Protein AF-A0A9E0U632-F1 (afdb_monomer_lite)

pLDDT: mean 84.63, std 18.24, range [37.59, 98.5]

Sequence (84 aa):
MTDLPAADDKLALTPIDRFRVPIGGQEIDLQQVEYAHGGMRLLRLRIREGKRFTIFDIDPVTAGYWGQAMVSWAAEQTAGEGQA

Structure (mmCIF, N/CA/C/O backbone):
data_AF-A0A9E0U632-F1
#
_entry.id   AF-A0A9E0U632-F1
#
loop_
_atom_site.group_PDB
_atom_site.id
_atom_site.type_symbol
_atom_site.label_atom_id
_atom_site.label_alt_id
_atom_site.label_comp_id
_atom_site.label_asym_id
_atom_site.label_entity_id
_atom_site.label_seq_id
_atom_site.pdbx_PDB_ins_code
_atom_site.Cartn_x
_atom_site.Cartn_y
_atom_site.Cartn_z
_atom_site.occupancy
_atom_site.B_iso_or_equiv
_atom_site.auth_seq_id
_atom_site.auth_comp_id
_atom_site.auth_asym_id
_atom_site.auth_atom_id
_atom_site.pdbx_PDB_model_num
ATOM 1 N N . MET A 1 1 ? 34.732 8.378 -26.743 1.00 45.41 1 MET A N 1
ATOM 2 C CA . MET A 1 1 ? 33.296 8.693 -26.851 1.00 45.41 1 MET A CA 1
ATOM 3 C C . MET A 1 1 ? 32.558 7.372 -26.887 1.00 45.41 1 MET A C 1
ATOM 5 O O . MET A 1 1 ? 32.337 6.829 -27.957 1.00 45.41 1 MET A O 1
ATOM 9 N N . THR A 1 2 ? 32.313 6.807 -25.708 1.00 37.59 2 THR A N 1
ATOM 10 C CA . THR A 1 2 ? 31.508 5.595 -25.558 1.00 37.59 2 THR A CA 1
ATOM 11 C C . THR A 1 2 ? 30.246 6.055 -24.861 1.00 37.59 2 THR A C 1
ATOM 13 O O . THR A 1 2 ? 30.290 6.389 -23.680 1.00 37.59 2 THR A O 1
ATOM 16 N N . ASP A 1 3 ? 29.174 6.182 -25.632 1.00 44.12 3 ASP A N 1
ATOM 17 C CA . ASP A 1 3 ? 27.831 6.354 -25.099 1.00 44.12 3 ASP A CA 1
ATOM 18 C C . ASP A 1 3 ? 27.529 5.085 -24.290 1.00 44.12 3 ASP A C 1
ATOM 20 O O . ASP A 1 3 ? 27.400 3.991 -24.843 1.00 44.12 3 ASP A O 1
ATOM 24 N N . LEU A 1 4 ? 27.546 5.201 -22.961 1.00 49.88 4 LEU A N 1
ATOM 25 C CA . LEU A 1 4 ? 26.880 4.226 -22.104 1.00 49.88 4 LEU A CA 1
ATOM 26 C C . LEU A 1 4 ? 25.413 4.270 -22.527 1.00 49.88 4 LEU A C 1
ATOM 28 O O . LEU A 1 4 ? 24.877 5.378 -22.557 1.00 49.88 4 LEU A O 1
ATOM 32 N N . PRO A 1 5 ? 24.750 3.145 -22.855 1.00 42.97 5 PRO A N 1
ATOM 33 C CA . PRO A 1 5 ? 23.319 3.200 -23.085 1.00 42.97 5 PRO A CA 1
ATOM 34 C C . PRO A 1 5 ? 22.710 3.800 -21.823 1.00 42.97 5 PRO A C 1
ATOM 36 O O . PRO A 1 5 ? 22.818 3.219 -20.740 1.00 42.97 5 PRO A O 1
ATOM 39 N N . ALA A 1 6 ? 22.158 5.009 -21.951 1.00 47.84 6 AL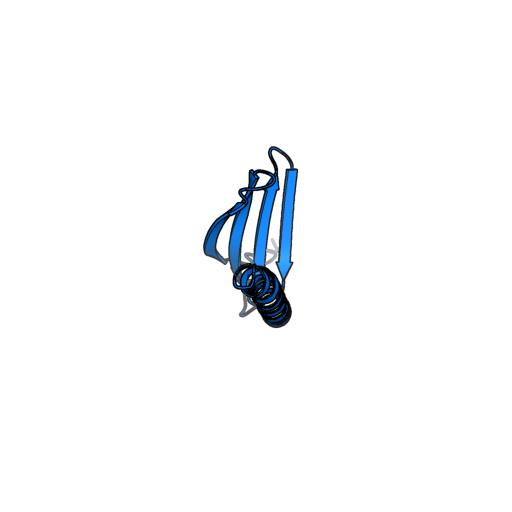A A N 1
ATOM 40 C CA . ALA A 1 6 ? 21.358 5.596 -20.902 1.00 47.84 6 ALA A CA 1
ATOM 41 C C . ALA A 1 6 ? 20.307 4.539 -20.582 1.00 47.84 6 ALA A C 1
ATOM 43 O O . ALA A 1 6 ? 19.528 4.154 -21.458 1.00 47.84 6 ALA A O 1
ATOM 44 N N . ALA A 1 7 ? 20.364 3.999 -19.367 1.00 46.12 7 ALA A N 1
ATOM 45 C CA . ALA A 1 7 ? 19.324 3.153 -18.823 1.00 46.12 7 ALA A CA 1
ATOM 46 C C . ALA A 1 7 ? 18.084 4.036 -18.662 1.00 46.12 7 ALA A C 1
ATOM 48 O O . ALA A 1 7 ? 17.730 4.453 -17.564 1.00 46.12 7 ALA A O 1
ATOM 49 N N . ASP A 1 8 ? 17.445 4.372 -19.780 1.00 51.75 8 ASP A N 1
ATOM 50 C CA . ASP A 1 8 ? 16.082 4.863 -19.826 1.00 51.75 8 ASP A CA 1
ATOM 51 C C . ASP A 1 8 ? 15.207 3.632 -19.558 1.00 51.75 8 ASP A C 1
ATOM 53 O O . ASP A 1 8 ? 14.508 3.098 -20.419 1.00 51.75 8 ASP A O 1
ATOM 57 N N . ASP A 1 9 ? 15.348 3.105 -18.340 1.00 59.34 9 ASP A N 1
ATOM 58 C CA . ASP A 1 9 ? 14.472 2.108 -17.756 1.00 59.34 9 ASP A CA 1
ATOM 59 C C . ASP A 1 9 ? 13.155 2.844 -17.496 1.00 59.34 9 ASP A C 1
ATOM 61 O O . ASP A 1 9 ? 12.897 3.381 -16.418 1.00 59.34 9 ASP A O 1
ATOM 65 N N . LYS A 1 10 ? 12.398 3.057 -18.578 1.00 60.56 10 LYS A N 1
ATOM 66 C CA . LYS A 1 10 ? 11.164 3.834 -18.561 1.00 60.56 10 LYS A CA 1
ATOM 67 C C . LYS A 1 10 ? 10.196 3.192 -17.589 1.00 60.56 10 LYS A C 1
ATOM 69 O O . LYS A 1 10 ? 9.620 2.145 -17.869 1.00 60.56 10 LYS A O 1
ATOM 74 N N . LEU A 1 11 ? 10.007 3.875 -16.470 1.00 77.50 11 LEU A N 1
ATOM 75 C CA . LEU A 1 11 ? 9.060 3.504 -15.443 1.00 77.50 11 LEU A CA 1
ATOM 76 C C . LEU A 1 11 ? 7.707 4.138 -15.777 1.00 77.50 11 LEU A C 1
ATOM 78 O O . LEU A 1 11 ? 7.545 5.357 -15.681 1.00 77.50 11 LEU A O 1
ATOM 82 N N . ALA A 1 12 ? 6.739 3.325 -16.199 1.00 87.62 12 ALA A N 1
ATOM 83 C CA . ALA A 1 12 ? 5.369 3.790 -16.395 1.00 87.62 12 ALA A CA 1
ATOM 84 C C . ALA A 1 12 ? 4.593 3.668 -15.078 1.00 87.62 12 ALA A C 1
ATOM 86 O O . ALA A 1 12 ? 4.611 2.622 -14.431 1.00 87.62 12 ALA A O 1
ATOM 87 N N . LEU A 1 13 ? 3.908 4.745 -14.681 1.00 92.62 13 LEU A N 1
ATOM 88 C CA . LEU A 1 13 ? 3.005 4.760 -13.531 1.00 92.62 13 LEU A CA 1
ATOM 89 C C . LEU A 1 13 ? 1.569 4.889 -14.018 1.00 92.62 13 LEU A C 1
ATOM 91 O O . LEU A 1 13 ? 1.217 5.894 -14.636 1.00 92.62 13 LEU A O 1
ATOM 95 N N . THR A 1 14 ? 0.733 3.914 -13.680 1.00 95.12 14 THR A N 1
ATOM 96 C CA . THR A 1 14 ? -0.710 3.978 -13.935 1.00 95.12 14 THR A CA 1
ATOM 97 C C . THR A 1 14 ? -1.442 4.128 -12.602 1.00 95.12 14 THR A C 1
ATOM 99 O O . THR A 1 14 ? -1.354 3.223 -11.773 1.00 95.12 14 THR A O 1
ATOM 102 N N . PRO A 1 15 ? -2.134 5.251 -12.337 1.00 97.25 15 PRO A N 1
ATOM 103 C CA . PRO A 1 15 ? -2.947 5.401 -11.132 1.00 97.25 15 PRO A CA 1
ATOM 104 C C . PRO A 1 15 ? -4.061 4.349 -11.081 1.00 97.25 15 PRO A C 1
ATOM 106 O O . PRO A 1 15 ? -4.699 4.091 -12.099 1.00 97.25 15 PRO A O 1
ATOM 109 N N . ILE A 1 16 ? -4.295 3.768 -9.903 1.00 97.75 16 ILE A N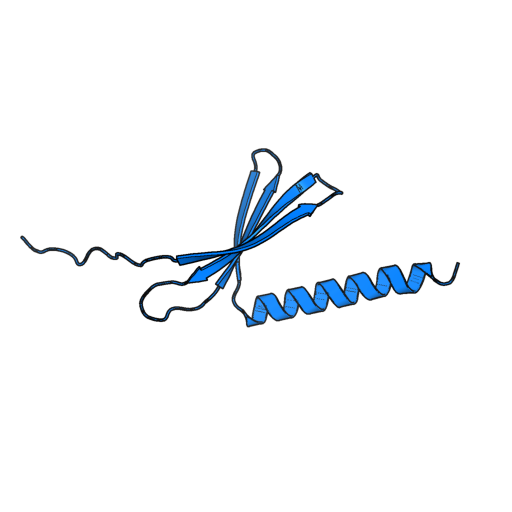 1
ATOM 110 C CA . ILE A 1 16 ? -5.385 2.813 -9.660 1.00 97.75 16 ILE A CA 1
ATOM 111 C C . ILE A 1 16 ? -6.450 3.462 -8.781 1.00 97.75 16 ILE A C 1
ATOM 113 O O . ILE A 1 16 ? -7.609 3.519 -9.175 1.00 97.75 16 ILE A O 1
ATOM 117 N N . ASP A 1 17 ? -6.058 3.966 -7.610 1.00 98.12 17 ASP A N 1
ATOM 118 C CA . ASP A 1 17 ? -6.986 4.591 -6.668 1.00 98.12 17 ASP A CA 1
ATOM 119 C C . ASP A 1 17 ? -6.261 5.568 -5.733 1.00 98.12 17 ASP A C 1
ATOM 121 O O . ASP A 1 17 ? -5.038 5.499 -5.557 1.00 98.12 17 ASP A O 1
ATOM 125 N N . ARG A 1 18 ? -7.025 6.482 -5.136 1.00 97.69 18 ARG A N 1
ATOM 126 C CA . ARG A 1 18 ? -6.582 7.401 -4.091 1.00 97.69 18 ARG A CA 1
ATOM 127 C C . ARG A 1 18 ? -7.702 7.604 -3.085 1.00 97.69 18 ARG A C 1
ATOM 129 O O . ARG A 1 18 ? -8.772 8.099 -3.430 1.00 97.69 18 ARG A O 1
ATOM 136 N N . PHE A 1 19 ? -7.413 7.341 -1.819 1.00 97.56 19 PHE A N 1
ATOM 137 C CA . PHE A 1 19 ? -8.380 7.522 -0.743 1.00 97.56 19 PHE A CA 1
ATOM 138 C C . PHE A 1 19 ? -7.714 7.984 0.548 1.00 97.56 19 PHE A C 1
ATOM 140 O O . PHE A 1 19 ? -6.493 7.948 0.710 1.00 97.56 19 PHE A O 1
ATOM 147 N N . ARG A 1 20 ? -8.542 8.455 1.481 1.00 96.25 20 ARG A N 1
ATOM 148 C CA . ARG A 1 20 ? -8.105 8.886 2.805 1.00 96.25 20 ARG A CA 1
ATOM 149 C C . ARG A 1 20 ? -8.660 7.947 3.859 1.00 96.25 20 ARG A C 1
ATOM 151 O O . ARG A 1 20 ? -9.866 7.721 3.905 1.00 96.25 20 ARG A O 1
ATOM 158 N N . VAL A 1 21 ? -7.792 7.450 4.730 1.00 94.38 21 VAL A N 1
ATOM 159 C CA . VAL A 1 21 ? -8.203 6.653 5.886 1.00 94.38 21 VAL A CA 1
ATOM 160 C C . VAL A 1 21 ? -8.841 7.594 6.921 1.00 94.38 21 VAL A C 1
ATOM 162 O O . VAL A 1 21 ? -8.182 8.551 7.342 1.00 94.38 21 VAL A O 1
ATOM 165 N N . PRO A 1 22 ? -10.105 7.376 7.345 1.00 90.94 22 PRO A N 1
ATOM 166 C CA . PRO A 1 22 ? -10.777 8.276 8.289 1.00 9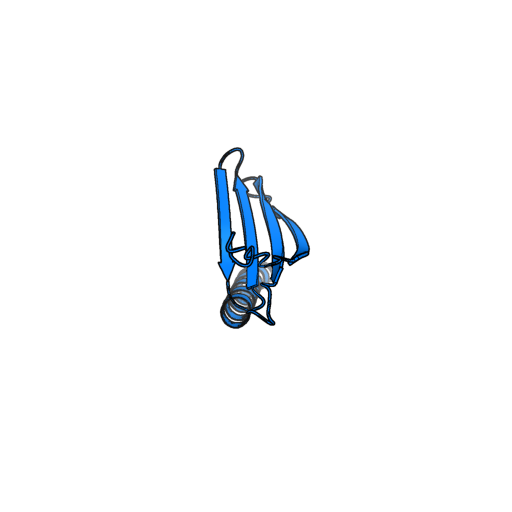0.94 22 PRO A CA 1
ATOM 167 C C . PRO A 1 22 ? -10.087 8.329 9.654 1.00 90.94 22 PRO A C 1
ATOM 169 O O . PRO A 1 22 ? -9.964 9.393 10.259 1.00 90.94 22 PRO A O 1
ATOM 172 N N . ILE A 1 23 ? -9.606 7.176 10.122 1.00 87.88 23 ILE A N 1
ATOM 173 C CA . ILE A 1 23 ? -8.889 7.036 11.388 1.00 87.88 23 ILE A CA 1
ATOM 174 C C . ILE A 1 23 ? -7.395 7.202 11.106 1.00 87.88 23 ILE A C 1
ATOM 176 O O . ILE A 1 23 ? -6.818 6.404 10.383 1.00 87.88 23 ILE A O 1
ATOM 180 N N . GLY A 1 24 ? -6.771 8.243 11.661 1.00 84.31 24 GLY A N 1
ATOM 181 C CA . GLY A 1 24 ? -5.348 8.556 11.444 1.00 84.31 24 GLY A CA 1
ATOM 182 C C . GLY A 1 24 ? -5.086 9.522 10.284 1.00 84.31 24 GLY A C 1
ATOM 183 O O . GLY A 1 24 ? -4.072 10.219 10.280 1.00 84.31 24 GLY A O 1
ATOM 184 N N . GLY A 1 25 ? -6.039 9.667 9.359 1.00 90.75 25 GLY A N 1
ATOM 185 C CA . GLY A 1 25 ? -6.017 10.708 8.335 1.00 90.75 25 GLY A CA 1
ATOM 186 C C . GLY A 1 25 ? -4.993 10.487 7.224 1.00 90.75 25 GLY A C 1
ATOM 187 O O . GLY A 1 25 ? -4.710 11.453 6.511 1.00 90.75 25 GLY A O 1
ATOM 188 N N . GLN A 1 26 ? -4.456 9.271 7.085 1.00 95.81 26 GLN A N 1
ATOM 189 C CA . GLN A 1 26 ? -3.489 8.916 6.050 1.00 95.81 26 GLN A CA 1
ATOM 190 C C . GLN A 1 26 ? -4.077 9.077 4.652 1.00 95.81 26 GLN A C 1
ATOM 192 O O . GLN A 1 26 ? -5.211 8.670 4.400 1.00 95.81 26 GLN A O 1
ATOM 197 N N . GLU A 1 27 ? -3.288 9.624 3.733 1.00 97.38 27 GLU A N 1
ATOM 198 C CA . GLU A 1 27 ? -3.598 9.606 2.301 1.00 97.38 27 GLU A CA 1
ATOM 199 C C . GLU A 1 27 ? -2.911 8.389 1.677 1.00 97.38 27 GLU A C 1
ATOM 201 O O . GLU A 1 27 ? -1.699 8.216 1.841 1.00 97.38 27 GLU A O 1
ATOM 206 N N . ILE A 1 28 ? -3.680 7.543 0.993 1.00 97.38 28 ILE A N 1
ATOM 207 C CA . ILE A 1 28 ? -3.187 6.347 0.312 1.00 97.38 28 ILE A CA 1
ATOM 208 C C . ILE A 1 28 ? -3.360 6.526 -1.192 1.00 97.38 28 ILE A C 1
ATOM 210 O O . ILE A 1 28 ? -4.471 6.773 -1.655 1.00 97.38 28 ILE A O 1
ATOM 214 N N . ASP A 1 29 ? -2.268 6.335 -1.934 1.00 98.12 29 ASP A N 1
ATOM 215 C CA . ASP A 1 29 ? -2.274 6.209 -3.391 1.00 98.12 29 ASP A CA 1
ATOM 216 C C . ASP A 1 29 ? -1.859 4.797 -3.792 1.00 98.12 29 ASP A C 1
ATOM 218 O O . ASP A 1 29 ? -0.811 4.301 -3.363 1.00 98.12 29 ASP A O 1
ATOM 222 N N . LEU A 1 30 ? -2.645 4.194 -4.678 1.00 98.06 30 LEU A N 1
ATOM 223 C CA . LEU A 1 30 ? -2.340 2.930 -5.332 1.00 98.06 30 LEU A CA 1
ATOM 224 C C . LEU A 1 30 ? -1.995 3.191 -6.797 1.00 98.06 30 LEU A C 1
ATOM 226 O O . LEU A 1 30 ? -2.728 3.880 -7.511 1.00 98.06 30 LEU A O 1
ATOM 230 N N . GLN A 1 31 ? -0.871 2.647 -7.257 1.00 97.69 31 GLN A N 1
ATOM 231 C CA . GLN A 1 31 ? -0.403 2.803 -8.634 1.00 97.69 31 GLN A CA 1
ATOM 232 C C . GLN A 1 31 ? 0.166 1.481 -9.149 1.00 97.69 31 GLN A C 1
ATOM 234 O O . GLN A 1 31 ? 0.880 0.798 -8.424 1.00 97.69 31 GLN A O 1
ATOM 239 N N . GLN A 1 32 ? -0.078 1.139 -10.409 1.00 95.19 32 GLN A N 1
ATOM 240 C CA . GLN A 1 32 ? 0.715 0.124 -11.095 1.00 95.19 32 GLN A CA 1
ATOM 241 C C . GLN A 1 32 ? 2.033 0.744 -11.555 1.00 95.19 32 GLN A C 1
ATOM 243 O O . GLN A 1 32 ? 2.039 1.837 -12.128 1.00 95.19 32 GLN A O 1
ATOM 248 N N . VAL A 1 33 ? 3.128 0.028 -11.328 1.00 93.12 33 VAL A N 1
ATOM 249 C CA . VAL A 1 33 ? 4.464 0.353 -11.827 1.00 93.12 33 VAL A CA 1
ATOM 250 C C . VAL A 1 33 ? 4.856 -0.678 -12.873 1.00 93.12 33 VAL A C 1
ATOM 252 O O . VAL A 1 33 ? 4.782 -1.880 -12.613 1.00 93.12 33 VAL A O 1
ATOM 255 N N . GLU A 1 34 ? 5.291 -0.213 -14.039 1.00 87.50 34 GLU A N 1
ATOM 256 C CA . GLU A 1 34 ? 5.872 -1.060 -15.081 1.00 87.50 34 GLU A CA 1
ATOM 257 C C . GLU A 1 34 ? 7.325 -0.654 -15.322 1.00 87.50 34 GLU A C 1
ATOM 259 O O . GLU A 1 34 ? 7.601 0.514 -15.596 1.00 87.50 34 GLU A O 1
ATOM 264 N N . TYR A 1 35 ? 8.236 -1.620 -15.216 1.00 78.81 35 TYR A N 1
ATOM 265 C CA . TYR A 1 35 ? 9.646 -1.463 -15.582 1.00 78.81 35 TYR A CA 1
ATOM 266 C C . TYR A 1 35 ? 9.855 -1.806 -17.063 1.00 78.81 35 TYR A C 1
ATOM 268 O O . TYR A 1 35 ? 9.099 -2.601 -17.636 1.00 78.81 35 TYR A O 1
ATOM 276 N N . ALA A 1 36 ? 10.877 -1.222 -17.696 1.00 66.25 36 ALA A N 1
ATOM 277 C CA . ALA A 1 36 ? 11.117 -1.421 -19.122 1.00 66.25 36 ALA A CA 1
ATOM 278 C C . ALA A 1 36 ? 11.494 -2.883 -19.452 1.00 66.25 36 ALA A C 1
ATOM 280 O O . ALA A 1 36 ? 11.830 -3.679 -18.580 1.00 66.25 36 ALA A O 1
ATOM 281 N N . HIS A 1 37 ? 11.442 -3.240 -20.742 1.00 65.56 37 HIS A N 1
ATOM 282 C CA . HIS A 1 37 ? 11.785 -4.576 -21.271 1.00 65.56 37 HIS A CA 1
ATOM 283 C C . HIS A 1 37 ? 10.860 -5.728 -20.836 1.00 65.56 37 HIS A C 1
ATOM 285 O O . HIS A 1 37 ? 11.287 -6.878 -20.757 1.00 65.56 37 HIS A O 1
ATOM 291 N N . GLY A 1 38 ? 9.573 -5.444 -20.602 1.00 59.00 38 GLY A N 1
ATOM 292 C CA . GLY A 1 38 ? 8.605 -6.471 -20.192 1.00 59.00 38 GLY A CA 1
ATOM 293 C C . GLY A 1 38 ? 8.785 -6.905 -18.736 1.00 59.00 38 GLY A C 1
ATOM 294 O O . GLY A 1 38 ? 8.460 -8.039 -18.388 1.00 59.00 38 GLY A O 1
ATOM 295 N N . GLY A 1 39 ? 9.330 -6.007 -17.908 1.00 66.62 39 GLY A N 1
ATOM 296 C CA . GLY A 1 39 ? 9.544 -6.225 -16.487 1.00 66.62 39 GLY A CA 1
ATOM 297 C C . GLY A 1 39 ? 8.258 -6.507 -15.705 1.00 66.62 39 GLY A C 1
ATOM 298 O O . GLY A 1 39 ? 7.133 -6.359 -16.188 1.00 66.62 39 GLY A O 1
ATOM 299 N N . MET A 1 40 ? 8.446 -6.936 -14.456 1.00 76.56 40 MET A N 1
ATOM 300 C CA . MET A 1 40 ? 7.368 -7.273 -13.529 1.00 76.56 40 MET A CA 1
ATOM 301 C C . MET A 1 40 ? 6.439 -6.069 -13.307 1.00 76.56 40 MET A C 1
ATOM 303 O O . MET A 1 40 ? 6.903 -4.965 -13.026 1.00 76.56 40 MET A O 1
ATOM 307 N N . ARG A 1 41 ? 5.123 -6.290 -13.408 1.00 87.44 41 ARG A N 1
ATOM 308 C CA . ARG A 1 41 ? 4.112 -5.304 -13.005 1.00 87.44 41 ARG A CA 1
ATOM 309 C C . ARG A 1 41 ? 3.961 -5.364 -11.494 1.00 87.44 41 ARG A C 1
ATOM 311 O O . ARG A 1 41 ? 3.576 -6.409 -10.972 1.00 87.44 41 ARG A O 1
ATOM 318 N N . LEU A 1 42 ? 4.260 -4.266 -10.812 1.00 94.12 42 LEU A N 1
ATOM 319 C CA . LEU A 1 42 ? 4.133 -4.165 -9.360 1.00 94.12 42 LEU A CA 1
ATOM 320 C C . LEU A 1 42 ? 2.987 -3.231 -8.984 1.00 94.12 42 LEU A C 1
ATOM 322 O O . LEU A 1 42 ? 2.697 -2.266 -9.693 1.00 94.12 42 LEU A O 1
ATOM 326 N N . LEU A 1 43 ? 2.374 -3.493 -7.835 1.00 96.44 43 LEU A N 1
ATOM 327 C CA . LEU A 1 43 ? 1.510 -2.537 -7.163 1.00 96.44 43 LEU A CA 1
ATOM 328 C C . LEU A 1 43 ? 2.369 -1.690 -6.223 1.00 96.44 43 LEU A C 1
ATOM 330 O O . LEU A 1 43 ? 2.925 -2.205 -5.257 1.00 96.44 43 LEU A O 1
ATOM 334 N N . ARG A 1 44 ? 2.445 -0.389 -6.488 1.00 96.94 44 ARG A N 1
ATOM 335 C CA . ARG A 1 44 ? 3.034 0.606 -5.595 1.00 96.94 44 ARG A CA 1
ATOM 336 C C . ARG A 1 44 ? 1.977 1.179 -4.675 1.00 96.94 44 ARG A C 1
ATOM 338 O O . ARG A 1 44 ? 0.975 1.730 -5.137 1.00 96.94 44 ARG A O 1
ATOM 345 N N . LEU A 1 45 ? 2.263 1.126 -3.381 1.00 97.44 45 LEU A N 1
ATOM 346 C CA . LEU A 1 45 ? 1.502 1.798 -2.343 1.00 97.44 45 LEU A CA 1
ATOM 347 C C . LEU A 1 45 ? 2.291 3.014 -1.871 1.00 97.44 45 LEU A C 1
ATOM 349 O O . LEU A 1 45 ? 3.477 2.913 -1.552 1.00 97.44 45 LEU A O 1
ATOM 353 N N . ARG A 1 46 ? 1.633 4.171 -1.813 1.00 97.56 46 ARG A N 1
ATOM 354 C CA . ARG A 1 46 ? 2.191 5.389 -1.216 1.00 97.56 46 ARG A CA 1
ATOM 355 C C . ARG A 1 46 ? 1.274 5.818 -0.091 1.00 97.56 46 ARG A C 1
ATOM 357 O O . ARG A 1 46 ? 0.127 6.166 -0.335 1.00 97.56 46 ARG A O 1
ATOM 364 N N . ILE A 1 47 ? 1.795 5.809 1.125 1.00 97.00 47 ILE A N 1
ATOM 365 C CA . ILE A 1 47 ? 1.074 6.226 2.322 1.00 97.00 47 ILE A CA 1
ATOM 366 C C . ILE A 1 47 ? 1.708 7.522 2.806 1.00 97.00 47 ILE A C 1
ATOM 368 O O . ILE A 1 47 ? 2.916 7.578 3.057 1.00 97.00 47 ILE A O 1
ATOM 372 N N . ARG A 1 48 ? 0.900 8.571 2.926 1.00 96.81 48 ARG A N 1
ATOM 373 C CA . ARG A 1 48 ? 1.314 9.858 3.476 1.00 96.81 48 ARG A CA 1
ATOM 374 C C . ARG A 1 48 ? 0.633 10.104 4.812 1.00 96.81 48 ARG A C 1
ATOM 376 O O . ARG A 1 48 ? -0.590 10.176 4.898 1.00 96.81 48 ARG A O 1
ATOM 383 N N . GLU A 1 49 ? 1.449 10.363 5.826 1.00 93.88 49 GLU A N 1
ATOM 384 C CA . GLU A 1 49 ? 1.020 10.757 7.167 1.00 93.88 49 GLU A CA 1
ATOM 385 C C . GLU A 1 49 ? 1.642 12.120 7.508 1.00 93.88 49 GLU A C 1
ATOM 387 O O . GLU A 1 49 ? 2.762 12.233 8.021 1.00 93.88 49 GLU A O 1
ATOM 392 N N . GLY A 1 50 ? 0.954 13.201 7.135 1.00 88.75 50 GLY A N 1
ATOM 393 C CA . GLY A 1 50 ? 1.473 14.564 7.265 1.00 88.75 50 GLY A CA 1
ATOM 394 C C . GLY A 1 50 ? 2.752 14.785 6.443 1.00 88.75 50 GLY A C 1
ATOM 395 O O . GLY A 1 50 ? 2.688 15.008 5.230 1.00 88.75 50 GLY A O 1
ATOM 396 N N . LYS A 1 51 ? 3.911 14.761 7.120 1.00 91.31 51 LYS A N 1
ATOM 397 C CA . LYS A 1 51 ? 5.253 14.893 6.512 1.00 91.31 51 LYS A CA 1
ATOM 398 C C . LYS A 1 51 ? 5.964 13.551 6.294 1.00 91.31 51 LYS A C 1
ATOM 400 O O . LYS A 1 51 ? 7.018 13.541 5.664 1.00 91.31 51 LYS A O 1
ATOM 405 N N . ARG A 1 52 ? 5.445 12.448 6.843 1.00 93.19 52 ARG A N 1
ATOM 406 C CA . ARG A 1 52 ? 6.021 11.109 6.674 1.00 93.19 52 ARG A CA 1
ATOM 407 C C . ARG A 1 52 ? 5.442 10.460 5.428 1.00 93.19 52 ARG A C 1
ATOM 409 O O . ARG A 1 52 ? 4.248 10.581 5.164 1.00 93.19 52 ARG A O 1
ATOM 416 N N . PHE A 1 53 ? 6.305 9.779 4.688 1.00 94.19 53 PHE A N 1
ATOM 417 C CA . PHE A 1 53 ? 5.943 9.061 3.480 1.00 94.19 53 PHE A CA 1
ATOM 418 C C . PHE A 1 53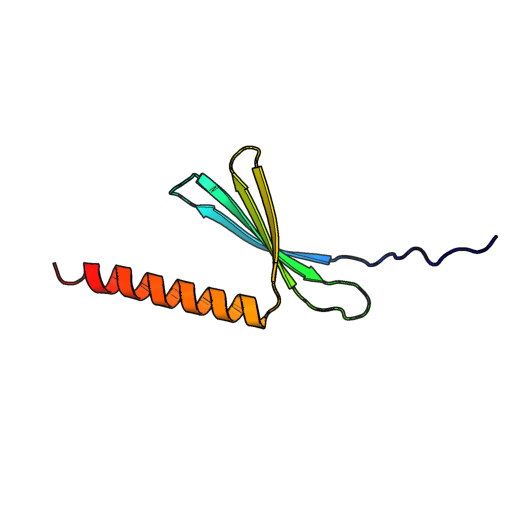 ? 6.510 7.655 3.564 1.00 94.19 53 PHE A C 1
ATOM 420 O O . PHE A 1 53 ? 7.699 7.479 3.834 1.00 94.19 53 PHE A O 1
ATOM 427 N N . THR A 1 54 ? 5.663 6.678 3.289 1.00 95.38 54 THR A N 1
ATOM 428 C CA . THR A 1 54 ? 6.061 5.287 3.120 1.00 95.38 54 THR A CA 1
ATOM 429 C C . THR A 1 54 ? 5.676 4.878 1.712 1.00 95.38 54 THR A C 1
ATOM 431 O O . THR A 1 54 ? 4.527 5.038 1.306 1.00 95.38 54 THR A O 1
ATOM 434 N N . ILE A 1 55 ? 6.656 4.402 0.949 1.00 96.00 55 ILE A N 1
ATOM 435 C CA . ILE A 1 55 ? 6.457 3.898 -0.406 1.00 96.00 55 ILE A CA 1
ATOM 436 C C . ILE A 1 55 ? 7.064 2.510 -0.455 1.00 96.00 55 ILE A C 1
ATOM 438 O O . ILE A 1 55 ? 8.216 2.332 -0.060 1.00 96.00 55 ILE A O 1
ATOM 442 N N . PHE A 1 56 ? 6.292 1.547 -0.927 1.00 95.38 56 PHE A N 1
ATOM 443 C CA . PHE A 1 56 ? 6.774 0.201 -1.175 1.00 95.38 56 PHE A CA 1
ATOM 444 C C . PHE A 1 56 ? 5.971 -0.429 -2.306 1.00 95.38 56 PHE A C 1
ATOM 446 O O . PHE A 1 56 ? 4.836 -0.029 -2.581 1.00 95.38 56 PHE A O 1
ATOM 453 N N . ASP A 1 57 ? 6.590 -1.416 -2.940 1.00 95.12 57 ASP A N 1
ATOM 454 C CA . ASP A 1 57 ? 6.041 -2.119 -4.086 1.00 95.12 57 ASP A CA 1
ATOM 455 C C . ASP A 1 57 ? 5.857 -3.590 -3.719 1.00 95.12 57 ASP A C 1
ATOM 457 O O . ASP A 1 57 ? 6.710 -4.180 -3.052 1.00 95.12 57 ASP A O 1
ATOM 461 N N . ILE A 1 58 ? 4.745 -4.177 -4.150 1.00 95.12 58 ILE A N 1
ATOM 462 C CA . ILE A 1 58 ? 4.452 -5.600 -3.978 1.00 95.12 58 ILE A CA 1
ATOM 463 C C . ILE A 1 58 ? 4.069 -6.224 -5.319 1.00 95.12 58 ILE A C 1
ATOM 465 O O . ILE A 1 58 ? 3.500 -5.565 -6.193 1.00 95.12 58 ILE A O 1
ATOM 469 N N . ASP A 1 59 ? 4.402 -7.499 -5.495 1.00 94.31 59 ASP A N 1
ATOM 470 C CA . ASP A 1 59 ? 4.055 -8.257 -6.693 1.00 94.31 59 ASP A CA 1
ATOM 471 C C . ASP A 1 59 ? 2.556 -8.644 -6.708 1.00 94.31 59 ASP A C 1
ATOM 473 O O . ASP A 1 59 ? 1.879 -8.567 -5.674 1.00 94.31 59 ASP A O 1
ATOM 477 N N . PRO A 1 60 ? 2.011 -9.084 -7.859 1.00 94.56 60 PRO A N 1
ATOM 478 C CA . PRO A 1 60 ? 0.592 -9.413 -7.980 1.00 94.56 60 PRO A CA 1
ATOM 479 C C . PRO A 1 60 ? 0.107 -10.529 -7.043 1.00 94.56 60 PRO A C 1
ATOM 481 O O . PRO A 1 60 ? -1.043 -10.483 -6.602 1.00 94.56 60 PRO A O 1
ATOM 484 N N . VAL A 1 61 ? 0.949 -11.519 -6.715 1.00 96.00 61 VAL A N 1
ATOM 485 C CA . VAL A 1 61 ? 0.573 -12.623 -5.814 1.00 96.00 61 VAL A CA 1
ATOM 486 C C . VAL A 1 61 ? 0.441 -12.099 -4.387 1.00 96.00 61 VAL A C 1
ATOM 488 O O . VAL A 1 61 ? -0.578 -12.339 -3.734 1.00 96.00 61 VAL A O 1
ATOM 491 N N . THR A 1 62 ? 1.422 -11.319 -3.926 1.00 97.19 62 THR A N 1
ATOM 492 C CA . THR A 1 62 ? 1.377 -10.679 -2.602 1.00 97.19 62 THR A CA 1
ATOM 493 C C . THR A 1 62 ? 0.195 -9.710 -2.483 1.00 97.19 62 THR A C 1
ATOM 495 O O . THR A 1 62 ? -0.515 -9.731 -1.475 1.00 97.19 62 THR A O 1
ATOM 498 N N . ALA A 1 63 ? -0.076 -8.907 -3.520 1.00 97.12 63 ALA A N 1
ATOM 499 C CA . ALA A 1 63 ? -1.222 -7.994 -3.554 1.00 97.12 63 ALA A CA 1
ATOM 500 C C . ALA A 1 63 ? -2.567 -8.732 -3.463 1.00 97.12 63 ALA A C 1
ATOM 502 O O . ALA A 1 63 ? -3.444 -8.329 -2.695 1.00 97.12 63 ALA A O 1
ATOM 503 N N . GLY A 1 64 ? -2.722 -9.837 -4.201 1.00 97.75 64 GLY A N 1
ATOM 504 C CA . GLY A 1 64 ? -3.921 -10.674 -4.139 1.00 97.75 6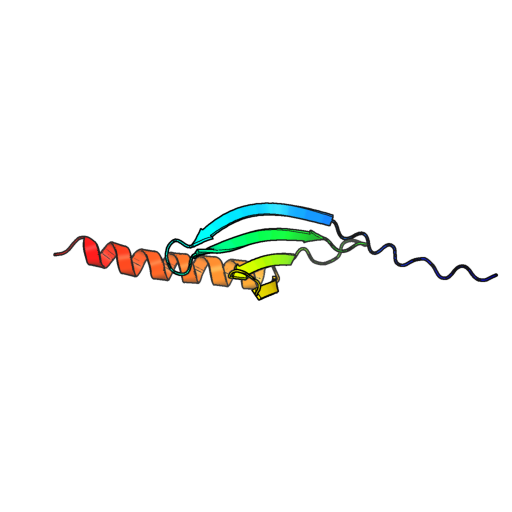4 GLY A CA 1
ATOM 505 C C . GLY A 1 64 ? -4.156 -11.256 -2.743 1.00 97.75 64 GLY A C 1
ATOM 506 O O . GLY A 1 64 ? -5.275 -11.205 -2.232 1.00 97.75 64 GLY A O 1
ATOM 507 N N . TYR A 1 65 ? -3.093 -11.738 -2.091 1.00 98.31 65 TYR A N 1
ATOM 508 C CA . TYR A 1 65 ? -3.171 -12.239 -0.718 1.00 98.31 65 TYR A CA 1
ATOM 509 C C . TYR A 1 65 ? -3.620 -11.153 0.274 1.00 98.31 65 TYR A C 1
ATOM 511 O O . TYR A 1 65 ? -4.516 -11.395 1.084 1.00 98.31 65 TYR A O 1
ATOM 519 N N . TRP A 1 66 ? -3.055 -9.943 0.186 1.00 97.69 66 TRP A N 1
ATOM 520 C CA . TRP A 1 66 ? -3.465 -8.811 1.026 1.00 97.69 66 TRP A CA 1
ATOM 521 C C . TRP A 1 66 ? -4.938 -8.462 0.840 1.00 97.69 66 TRP A C 1
ATOM 523 O O . TRP A 1 66 ? -5.664 -8.348 1.826 1.00 97.69 66 TRP A O 1
ATOM 533 N N . GLY A 1 67 ? -5.384 -8.329 -0.413 1.00 97.25 67 GLY A N 1
ATOM 534 C CA . GLY A 1 67 ? -6.775 -8.006 -0.723 1.00 97.25 67 GLY A CA 1
ATOM 535 C C . GLY A 1 67 ? -7.745 -9.020 -0.119 1.00 97.25 67 GLY A C 1
ATOM 536 O O . GLY A 1 67 ? -8.708 -8.634 0.542 1.00 97.25 67 GLY A O 1
ATOM 537 N N . GLN A 1 68 ? -7.451 -10.315 -0.262 1.00 98.44 68 GLN A N 1
ATOM 538 C CA . GLN A 1 68 ? -8.285 -11.364 0.321 1.00 98.44 68 GLN A CA 1
ATOM 539 C C . GLN A 1 68 ? -8.308 -11.301 1.853 1.00 98.44 68 GLN A C 1
ATOM 541 O O . GLN A 1 68 ? -9.380 -11.401 2.446 1.00 98.44 68 GLN A O 1
ATOM 546 N N . ALA A 1 69 ? -7.154 -11.105 2.497 1.00 98.50 69 ALA A N 1
ATOM 547 C CA . ALA A 1 69 ? -7.071 -11.004 3.953 1.00 98.50 69 ALA A CA 1
ATOM 548 C C . ALA A 1 69 ? -7.863 -9.801 4.499 1.00 98.50 69 ALA A C 1
ATOM 550 O O . ALA A 1 69 ? -8.592 -9.941 5.481 1.00 98.50 69 ALA A O 1
ATOM 551 N N . MET A 1 70 ? -7.771 -8.639 3.842 1.00 97.19 70 MET A N 1
ATOM 552 C CA . MET A 1 70 ? -8.509 -7.428 4.224 1.00 97.19 70 MET A CA 1
ATOM 553 C C . MET A 1 70 ? -10.025 -7.612 4.093 1.00 97.19 70 MET A C 1
ATOM 555 O O . MET A 1 70 ? -10.768 -7.236 5.000 1.00 97.19 70 MET A O 1
ATOM 559 N N . VAL A 1 71 ? -10.486 -8.212 2.989 1.00 97.31 71 VAL A N 1
ATOM 560 C CA . VAL A 1 71 ? -11.914 -8.495 2.766 1.00 97.31 71 VAL A CA 1
ATOM 561 C C . VAL A 1 71 ? -12.444 -9.480 3.804 1.00 97.31 71 VAL A C 1
ATOM 563 O O . VAL A 1 71 ? -13.493 -9.224 4.394 1.00 97.31 71 VAL A O 1
ATOM 566 N N . SER A 1 72 ? -11.717 -10.573 4.063 1.00 97.44 72 SER A N 1
ATOM 567 C CA . SER A 1 72 ? -12.106 -11.555 5.081 1.00 97.44 72 SER A CA 1
ATOM 568 C C . SER A 1 72 ? -12.244 -10.908 6.462 1.00 97.44 72 SER A C 1
ATOM 570 O O . SER A 1 72 ? -13.266 -11.085 7.117 1.00 97.44 72 SER A O 1
ATOM 572 N N . TRP A 1 73 ? -11.273 -10.084 6.870 1.00 96.94 73 TRP A N 1
ATOM 573 C CA . TRP A 1 73 ? -11.339 -9.365 8.144 1.00 96.94 73 TRP A CA 1
ATOM 574 C C . TRP A 1 73 ? -12.546 -8.415 8.228 1.00 96.94 73 TRP A C 1
ATOM 576 O O . TRP A 1 73 ? -13.249 -8.402 9.237 1.00 96.94 73 TRP A O 1
ATOM 586 N N . ALA A 1 74 ? -12.828 -7.646 7.170 1.00 96.12 74 ALA A N 1
ATOM 587 C CA . ALA A 1 74 ? -13.961 -6.716 7.149 1.00 96.12 74 ALA A CA 1
ATOM 588 C C . ALA A 1 74 ? -15.319 -7.439 7.233 1.00 96.12 74 ALA A C 1
ATOM 590 O O . ALA A 1 74 ? -16.246 -6.967 7.900 1.00 96.12 74 ALA A O 1
ATOM 591 N N . ALA A 1 75 ? -15.434 -8.602 6.585 1.00 95.69 75 ALA A N 1
ATOM 592 C CA . ALA A 1 75 ? -16.628 -9.438 6.655 1.00 95.69 75 ALA A CA 1
ATOM 593 C C . ALA A 1 75 ? -16.896 -9.932 8.087 1.00 95.69 75 ALA A C 1
ATOM 595 O O . ALA A 1 75 ? -18.040 -9.912 8.532 1.00 95.69 75 ALA A O 1
ATOM 596 N N . GLU A 1 76 ? -15.857 -10.310 8.837 1.00 95.69 76 GLU A N 1
ATOM 597 C CA . GLU A 1 76 ? -15.996 -10.730 10.240 1.00 95.69 76 GLU A CA 1
ATOM 598 C C . GLU A 1 76 ? -16.513 -9.602 11.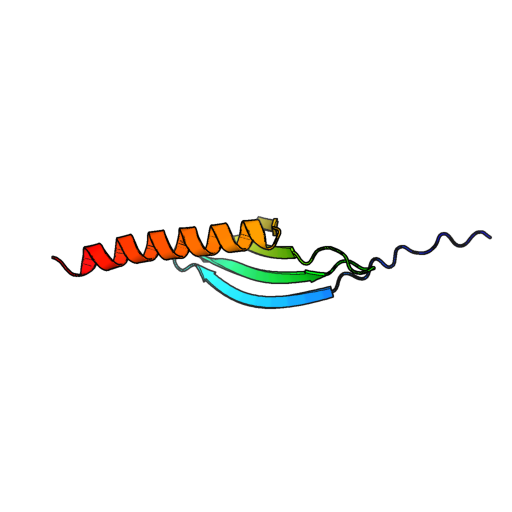144 1.00 95.69 76 GLU A C 1
ATOM 600 O O . GLU A 1 76 ? -17.362 -9.847 11.999 1.00 95.69 76 GLU A O 1
ATOM 605 N N . GLN A 1 77 ? -16.051 -8.362 10.938 1.00 93.06 77 GLN A N 1
ATOM 606 C CA . GLN A 1 77 ? -16.494 -7.225 11.756 1.00 93.06 77 GLN A CA 1
ATOM 607 C C . GLN A 1 77 ? -17.966 -6.878 11.497 1.00 93.06 77 GLN A C 1
ATOM 609 O O . GLN A 1 77 ? -18.732 -6.662 12.430 1.00 93.06 77 GLN A O 1
ATOM 614 N N . THR A 1 78 ? -18.381 -6.886 10.229 1.00 87.75 78 THR A N 1
ATOM 615 C CA . THR A 1 78 ? -19.756 -6.533 9.835 1.00 87.75 78 THR A CA 1
ATOM 616 C C . THR A 1 78 ? -20.766 -7.648 10.119 1.00 87.75 78 THR A C 1
ATOM 618 O O . THR A 1 78 ? -21.925 -7.369 10.418 1.00 87.75 78 THR A O 1
ATOM 621 N N . ALA A 1 79 ? -20.343 -8.917 10.099 1.00 75.75 79 ALA A N 1
ATOM 622 C CA . ALA A 1 79 ? -21.193 -10.043 10.488 1.00 75.75 79 ALA A CA 1
ATOM 623 C C . ALA A 1 79 ? -21.543 -10.034 11.991 1.00 75.75 79 ALA A C 1
ATOM 625 O O . ALA A 1 79 ? -22.628 -10.483 12.366 1.00 75.75 79 ALA A O 1
ATOM 626 N N . GLY A 1 80 ? -20.655 -9.504 12.842 1.00 59.16 80 GLY A N 1
ATOM 627 C CA . GLY A 1 80 ? -20.884 -9.352 14.283 1.00 59.16 80 GLY A CA 1
ATOM 628 C C . GLY A 1 80 ? -21.845 -8.217 14.660 1.00 59.16 80 GLY A C 1
ATOM 629 O O . GLY A 1 80 ? -22.466 -8.272 15.718 1.00 59.16 80 GLY A O 1
ATOM 630 N N . GLU A 1 81 ? -22.021 -7.218 13.792 1.00 57.53 81 GLU A N 1
ATOM 631 C CA . GLU A 1 81 ? -22.904 -6.062 14.028 1.00 57.53 81 GLU A CA 1
ATOM 632 C C . GLU A 1 81 ? -24.392 -6.358 13.747 1.00 57.53 81 GLU A C 1
ATOM 634 O O . GLU A 1 81 ? -25.263 -5.603 14.169 1.00 57.53 81 GLU A O 1
ATOM 639 N N . GLY A 1 82 ? -24.709 -7.473 13.078 1.00 54.78 82 GLY A N 1
ATOM 640 C CA . GLY A 1 82 ? -26.082 -7.880 12.739 1.00 54.78 82 GLY A CA 1
ATOM 641 C C . GLY A 1 82 ? -26.788 -8.777 13.766 1.00 54.78 82 GLY A C 1
ATOM 642 O O . GLY A 1 82 ? -27.819 -9.362 13.436 1.00 54.78 82 GLY A O 1
ATOM 643 N N . GLN A 1 83 ? -26.228 -8.954 14.967 1.00 47.59 83 GLN A N 1
ATOM 644 C CA . GLN A 1 83 ? -26.730 -9.890 15.990 1.00 47.59 83 GLN A CA 1
ATOM 645 C C . GLN A 1 83 ? -26.869 -9.288 17.402 1.00 47.59 83 GLN A C 1
ATOM 647 O O . GLN A 1 83 ? -27.058 -10.042 18.357 1.00 47.59 83 GLN A O 1
ATOM 652 N N . ALA A 1 84 ? -26.819 -7.960 17.541 1.00 43.50 84 ALA A N 1
ATOM 653 C CA . ALA A 1 84 ? -27.064 -7.253 18.803 1.00 43.50 84 ALA A CA 1
ATOM 654 C C . ALA A 1 84 ? -28.408 -6.512 18.798 1.00 43.50 84 ALA A C 1
ATOM 656 O O . ALA A 1 84 ? -28.734 -5.887 17.763 1.00 43.50 84 ALA A O 1
#

Radius of gyration: 18.34 Å; chains: 1; bounding box: 60×28×46 Å

Secondary structure (DSSP, 8-state):
-----------EEEEEEEEE-TTT--EEEEEEEE-TTTPPEEEEEEEEETTEEEEEEE-HHHHHHHHHHHHHHHHHHHHHTT--

Foldseek 3Di:
DDPPPPCCQPKDKAWDDWDFDPPQGKIWTWIWIDTPPRDFTWIWIWIDRPPDIDIDTDGPVVVVVVVVVVVVVVCVVVVVVVPD